Protein AF-A0A845GFR1-F1 (afdb_monomer_lite)

Sequence (105 aa):
ARYCAAMRPAPWTPPPLEQRQLRAWSQRVQALKDIRQQEENRLEALTIGGMDEVMQHVRQHIAWLSTEIDKLESDINDHIDRHPRLKHDADLLTTIPGVGMTTAA

pLDDT: mean 80.06, std 19.56, range [33.34, 98.62]

Foldseek 3Di:
DPVVVVDPDDPDDDDDPLQVVLLVLLVVLVVLVVVLVVLVVVLVVVVVVVPVVVNVVSVVSNVVSVVVSVVSVVVSVVSCVVDVVSVVLQVVQVPDPPRPPNNSD

Radius of gyration: 20.53 Å; chains: 1; bounding box: 60×30×47 Å

InterPro domains:
  IPR047650 Transposase IS110-like [PTHR33055] (1-105)

Organism: NCBI:txid2692166

Secondary structure (DSSP, 8-state):
--STTT--PPPP-PPPHHHHHHHHHHHHHHHHHHHHHHHHHHHHHHHHHT-HHHHHHHHHHHHHHHHHHHHHHHHHHHHHHH-HHHHHHHHHHHTSTT--GGG--

Structure (mmCIF, N/CA/C/O backbone):
data_AF-A0A845GFR1-F1
#
_entry.id   AF-A0A845GFR1-F1
#
loop_
_atom_site.group_PDB
_atom_site.id
_atom_site.type_symbol
_atom_site.label_atom_id
_atom_site.label_alt_id
_atom_site.label_comp_id
_atom_site.label_asym_id
_atom_site.label_entity_id
_atom_site.label_seq_id
_atom_site.pdbx_PDB_ins_code
_atom_site.Cartn_x
_atom_site.Cartn_y
_atom_site.Cartn_z
_atom_site.occupancy
_atom_site.B_iso_or_equiv
_atom_site.auth_seq_id
_atom_site.auth_comp_id
_atom_site.auth_asym_id
_atom_site.auth_atom_id
_atom_site.pdbx_PDB_model_num
ATOM 1 N N . ALA A 1 1 ? 40.750 14.988 -10.093 1.00 52.53 1 ALA A N 1
ATOM 2 C CA . ALA A 1 1 ? 39.769 14.660 -11.151 1.00 52.53 1 ALA A CA 1
ATOM 3 C C . ALA A 1 1 ? 40.381 13.804 -12.282 1.00 52.53 1 ALA A C 1
ATOM 5 O O . ALA A 1 1 ? 40.338 14.201 -13.435 1.00 52.53 1 ALA A O 1
ATOM 6 N N . ARG A 1 2 ? 40.964 12.626 -11.982 1.00 53.03 2 ARG A N 1
ATOM 7 C CA . ARG A 1 2 ? 41.535 11.707 -13.004 1.00 53.03 2 ARG A CA 1
ATOM 8 C C . ARG A 1 2 ? 40.685 10.454 -13.275 1.00 53.03 2 ARG A C 1
ATOM 10 O O . ARG A 1 2 ? 40.918 9.784 -14.269 1.00 53.03 2 ARG A O 1
ATOM 17 N N . TYR A 1 3 ? 39.706 10.153 -12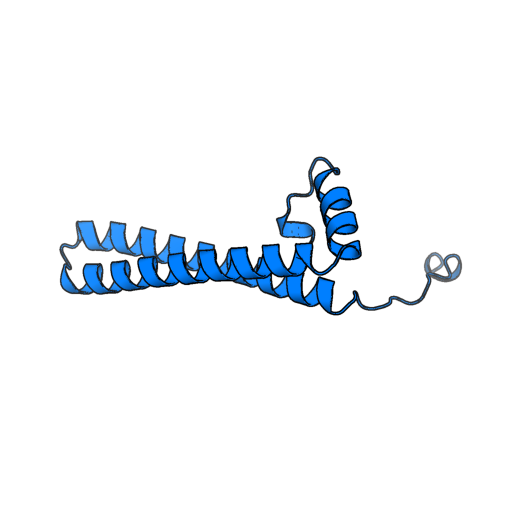.419 1.00 52.31 3 TYR A N 1
ATOM 18 C CA . TYR A 1 3 ? 38.917 8.914 -12.473 1.00 52.31 3 TYR A CA 1
ATOM 19 C C . TYR A 1 3 ? 37.844 8.930 -13.578 1.00 52.31 3 TYR A C 1
ATOM 21 O O . TYR A 1 3 ? 37.743 7.987 -14.355 1.00 52.31 3 TYR A O 1
ATOM 29 N N . CYS A 1 4 ? 37.123 10.045 -13.745 1.00 49.31 4 CYS A N 1
ATOM 30 C CA 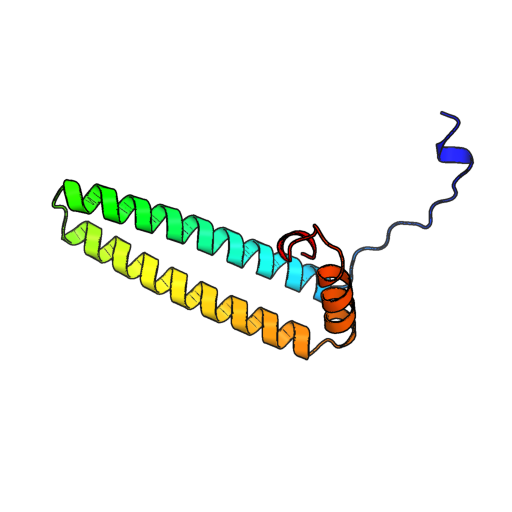. CYS A 1 4 ? 36.043 10.155 -14.735 1.00 49.31 4 CYS A CA 1
ATOM 31 C C . CYS A 1 4 ? 36.520 10.239 -16.197 1.00 49.31 4 CYS A C 1
ATOM 33 O O . CYS A 1 4 ? 35.709 10.115 -17.101 1.00 49.31 4 CYS A O 1
ATOM 35 N N . ALA A 1 5 ? 37.814 10.476 -16.444 1.00 54.22 5 ALA A N 1
ATOM 36 C CA . ALA A 1 5 ? 38.354 10.609 -17.800 1.00 54.22 5 ALA A CA 1
ATOM 37 C C . ALA A 1 5 ? 38.752 9.260 -18.433 1.00 54.22 5 ALA A C 1
ATOM 39 O O . ALA A 1 5 ? 38.870 9.175 -19.653 1.00 54.22 5 ALA A O 1
ATOM 40 N N . ALA A 1 6 ? 38.968 8.214 -17.623 1.00 58.38 6 ALA A N 1
ATOM 41 C CA . ALA A 1 6 ? 39.388 6.891 -18.099 1.00 58.38 6 ALA A CA 1
ATOM 42 C C . ALA A 1 6 ? 38.204 5.965 -18.417 1.00 58.38 6 ALA A C 1
ATOM 44 O O . ALA A 1 6 ? 38.278 5.158 -19.341 1.00 58.38 6 ALA A O 1
ATOM 45 N N . MET A 1 7 ? 37.097 6.096 -17.685 1.00 60.31 7 MET A N 1
ATOM 46 C CA . MET A 1 7 ? 35.851 5.414 -18.010 1.00 60.31 7 MET A CA 1
ATOM 47 C C . MET A 1 7 ? 35.032 6.335 -18.908 1.00 60.31 7 MET A C 1
ATOM 49 O O . MET A 1 7 ? 34.678 7.436 -18.505 1.00 60.31 7 MET A O 1
ATOM 53 N N . ARG A 1 8 ? 34.734 5.892 -20.129 1.00 60.41 8 ARG A N 1
ATOM 54 C CA . ARG A 1 8 ? 33.631 6.418 -20.941 1.00 60.41 8 ARG A CA 1
ATOM 55 C C . ARG A 1 8 ? 32.391 5.593 -20.576 1.00 60.41 8 ARG A C 1
ATOM 57 O O . ARG A 1 8 ? 32.105 4.639 -21.300 1.00 60.41 8 ARG A O 1
ATOM 64 N N . PRO A 1 9 ? 31.723 5.830 -19.427 1.00 69.88 9 PRO A N 1
ATOM 65 C CA . PRO A 1 9 ? 30.532 5.066 -19.104 1.00 69.88 9 PRO A CA 1
ATOM 66 C C . PRO A 1 9 ? 29.497 5.305 -20.199 1.00 69.88 9 PRO A C 1
ATOM 68 O O . PRO A 1 9 ? 29.376 6.417 -20.723 1.00 69.88 9 PRO A O 1
ATOM 71 N N . ALA A 1 10 ? 28.769 4.252 -20.557 1.00 69.06 10 ALA A N 1
ATOM 72 C CA . ALA A 1 10 ? 27.626 4.405 -21.437 1.00 69.06 10 ALA A CA 1
ATOM 73 C C . ALA A 1 10 ? 26.644 5.419 -20.814 1.00 69.06 10 ALA A C 1
ATOM 75 O O . ALA A 1 10 ? 26.494 5.446 -19.586 1.00 69.06 10 ALA A O 1
ATOM 76 N N . PRO A 1 11 ? 26.001 6.270 -21.629 1.00 71.50 11 PRO A N 1
ATOM 77 C CA . PRO A 1 11 ? 24.991 7.189 -21.132 1.00 71.50 11 PRO A CA 1
ATOM 78 C C . PRO A 1 11 ? 23.884 6.398 -20.431 1.00 71.50 11 PRO A C 1
ATOM 80 O O . PRO A 1 11 ? 23.423 5.373 -20.933 1.00 71.50 11 PRO A O 1
ATOM 83 N N . TRP A 1 12 ? 23.475 6.874 -19.257 1.00 75.06 12 TRP A N 1
ATOM 84 C CA . TRP A 1 12 ? 22.376 6.276 -18.510 1.00 75.06 12 TRP A CA 1
ATOM 85 C C . TRP A 1 12 ? 21.088 6.335 -19.336 1.00 75.06 12 TRP A C 1
ATOM 87 O O . TRP A 1 12 ? 20.704 7.399 -19.824 1.00 75.06 12 TRP A O 1
ATOM 97 N N . THR A 1 13 ? 20.416 5.195 -19.473 1.00 68.75 13 THR A N 1
ATOM 98 C CA . THR A 1 13 ? 19.091 5.098 -20.089 1.00 68.75 13 THR A CA 1
ATOM 99 C C . THR A 1 13 ? 18.052 4.800 -19.016 1.00 68.75 13 THR A C 1
ATOM 101 O O . THR A 1 13 ? 18.287 3.918 -18.185 1.00 68.75 13 THR A O 1
ATOM 104 N N . PRO A 1 14 ? 16.896 5.486 -19.025 1.00 74.88 14 PRO A N 1
ATOM 105 C CA . PRO A 1 14 ? 15.849 5.216 -18.056 1.00 74.88 14 PRO A CA 1
ATOM 106 C C . PRO A 1 14 ? 15.343 3.771 -18.196 1.00 74.88 14 PRO A C 1
ATOM 108 O O . PRO A 1 14 ? 15.243 3.275 -19.323 1.00 74.88 14 PRO A O 1
ATOM 111 N N . PRO A 1 15 ? 14.969 3.113 -17.082 1.00 79.81 15 PRO A N 1
ATOM 112 C CA . PRO A 1 15 ? 14.336 1.800 -17.127 1.00 79.81 15 PRO A CA 1
ATOM 113 C C . PRO A 1 15 ? 13.072 1.826 -17.997 1.00 79.81 15 PRO A C 1
ATOM 115 O O . PRO A 1 15 ? 12.399 2.863 -18.016 1.00 79.81 15 PRO A O 1
ATOM 118 N N . PRO A 1 16 ? 12.714 0.732 -18.687 1.00 85.75 16 PRO A N 1
ATOM 119 C CA . PRO A 1 16 ? 11.465 0.614 -19.439 1.00 85.75 16 PRO A CA 1
ATOM 120 C C . PRO A 1 16 ? 10.210 0.956 -18.616 1.00 85.75 16 PRO A C 1
ATOM 122 O O . PRO A 1 16 ? 10.223 0.916 -17.382 1.00 85.75 16 PRO A O 1
ATOM 125 N N . LEU A 1 17 ? 9.113 1.324 -19.290 1.00 85.88 17 LEU A N 1
ATOM 126 C CA . LEU A 1 17 ? 7.878 1.767 -18.626 1.00 85.88 17 LEU A CA 1
ATOM 127 C C . LEU A 1 17 ? 7.330 0.690 -17.687 1.00 85.88 17 LEU A C 1
ATOM 129 O O . LEU A 1 17 ? 6.952 0.994 -16.560 1.00 85.88 17 LEU A O 1
ATOM 133 N N . GLU A 1 18 ? 7.349 -0.553 -18.143 1.00 83.88 18 GLU A N 1
ATOM 134 C CA . GLU A 1 18 ? 6.853 -1.720 -17.437 1.00 83.88 18 GLU A CA 1
ATOM 135 C C . GLU A 1 18 ? 7.600 -1.962 -16.112 1.00 83.88 18 GLU A C 1
ATOM 137 O O . GLU A 1 18 ? 6.962 -2.307 -15.118 1.00 83.88 18 GLU A O 1
ATOM 142 N N . GLN A 1 19 ? 8.911 -1.685 -16.057 1.00 83.69 19 GLN A N 1
ATOM 143 C CA . GLN A 1 19 ? 9.712 -1.755 -14.827 1.00 83.69 19 GLN A CA 1
ATOM 144 C C . GLN A 1 19 ? 9.380 -0.600 -13.876 1.00 83.69 19 GLN A C 1
ATOM 146 O O . GLN A 1 19 ? 9.181 -0.809 -12.682 1.00 83.69 19 GLN A O 1
ATOM 151 N N . ARG A 1 20 ? 9.256 0.630 -14.393 1.00 84.94 20 ARG A N 1
ATOM 152 C CA . ARG A 1 20 ? 8.891 1.795 -13.565 1.00 84.94 20 ARG A CA 1
ATOM 153 C C . ARG A 1 20 ? 7.480 1.677 -12.984 1.00 84.94 20 ARG A C 1
ATOM 155 O O . ARG A 1 20 ? 7.242 2.137 -11.871 1.00 84.94 20 ARG A O 1
ATOM 162 N N . GLN A 1 21 ? 6.556 1.084 -13.734 1.00 87.00 21 GLN A N 1
ATOM 163 C CA . GLN A 1 21 ? 5.189 0.832 -13.290 1.00 87.00 21 GLN A CA 1
ATOM 164 C C . GLN A 1 21 ? 5.154 -0.219 -12.181 1.00 87.00 21 GLN A C 1
ATOM 166 O O . GLN A 1 21 ? 4.571 0.043 -11.131 1.00 87.00 21 GLN A O 1
ATOM 171 N N . LEU A 1 22 ? 5.851 -1.345 -12.373 1.00 87.19 22 LEU A N 1
ATOM 172 C CA . LEU A 1 22 ? 6.009 -2.364 -11.337 1.00 87.19 22 LEU A CA 1
ATOM 173 C C . LEU A 1 22 ? 6.608 -1.759 -10.060 1.00 87.19 22 LEU A C 1
ATOM 175 O O . LEU A 1 22 ? 6.067 -1.952 -8.975 1.00 87.19 22 LEU A O 1
ATOM 179 N N . ARG A 1 23 ? 7.659 -0.942 -10.197 1.00 85.56 23 ARG A N 1
ATOM 180 C CA . ARG A 1 23 ? 8.265 -0.214 -9.078 1.00 85.56 23 ARG A CA 1
ATOM 181 C C . ARG A 1 23 ? 7.257 0.621 -8.300 1.00 85.56 23 ARG A C 1
ATOM 183 O O . ARG A 1 23 ? 7.189 0.536 -7.075 1.00 85.56 23 ARG A O 1
ATOM 190 N N . ALA A 1 24 ? 6.507 1.456 -9.015 1.00 87.00 24 ALA A N 1
ATOM 191 C CA . ALA A 1 24 ? 5.540 2.362 -8.414 1.00 87.00 24 ALA A CA 1
ATOM 192 C C . ALA A 1 24 ? 4.437 1.594 -7.671 1.00 87.00 24 ALA A C 1
ATOM 194 O O . ALA A 1 24 ? 4.056 1.979 -6.565 1.00 87.00 24 ALA A O 1
ATOM 195 N N . TRP A 1 25 ? 3.959 0.487 -8.242 1.00 91.75 25 TRP A N 1
ATOM 196 C CA . TRP A 1 25 ? 2.974 -0.372 -7.593 1.00 91.75 25 TRP A CA 1
ATOM 197 C C . TRP A 1 25 ? 3.530 -1.078 -6.359 1.00 91.75 25 TRP A C 1
ATOM 199 O O . TRP A 1 25 ? 2.888 -1.030 -5.313 1.00 91.75 25 TRP A O 1
ATOM 209 N N . SER A 1 26 ? 4.744 -1.627 -6.414 1.00 90.56 26 SER A N 1
ATOM 210 C CA . SER A 1 26 ? 5.395 -2.237 -5.247 1.00 90.56 26 SER A CA 1
ATOM 211 C C . SER A 1 26 ? 5.577 -1.237 -4.100 1.00 90.56 26 SER A C 1
ATOM 213 O O . SER A 1 26 ? 5.266 -1.540 -2.947 1.00 90.56 26 SER A O 1
ATOM 215 N N . GLN A 1 27 ? 6.012 -0.010 -4.407 1.00 90.56 27 GLN A N 1
ATOM 216 C CA . GLN A 1 27 ? 6.115 1.069 -3.417 1.00 90.56 27 GLN A CA 1
ATOM 217 C C . GLN A 1 27 ? 4.749 1.432 -2.828 1.00 90.56 27 GLN A C 1
ATOM 219 O O . GLN A 1 27 ? 4.630 1.665 -1.624 1.00 90.56 27 GLN A O 1
ATOM 224 N N . ARG A 1 28 ? 3.700 1.453 -3.659 1.00 96.25 28 ARG A N 1
ATOM 225 C CA . ARG A 1 28 ? 2.336 1.722 -3.203 1.00 96.25 28 ARG A CA 1
ATOM 226 C C . ARG A 1 28 ? 1.813 0.624 -2.278 1.00 96.25 28 ARG A C 1
ATOM 228 O O . ARG A 1 28 ? 1.242 0.962 -1.245 1.00 96.25 28 ARG A O 1
ATOM 235 N N . VAL A 1 29 ? 2.028 -0.649 -2.611 1.00 95.69 29 VAL A N 1
ATOM 236 C CA . VAL A 1 29 ? 1.651 -1.788 -1.757 1.00 95.69 29 VAL A CA 1
ATOM 237 C C . VAL A 1 29 ? 2.337 -1.685 -0.398 1.00 95.69 29 VAL A C 1
ATOM 239 O O . VAL A 1 29 ? 1.670 -1.814 0.627 1.00 95.69 29 VAL A O 1
ATOM 242 N N . GLN A 1 30 ? 3.639 -1.381 -0.370 1.00 94.44 30 GLN A N 1
ATOM 243 C CA . GLN A 1 30 ? 4.356 -1.198 0.893 1.00 94.44 30 GLN A CA 1
ATOM 244 C C . GLN A 1 30 ? 3.754 -0.056 1.722 1.00 94.44 30 GLN A C 1
ATOM 246 O O . GLN A 1 30 ? 3.450 -0.249 2.895 1.00 94.44 30 GLN A O 1
ATOM 251 N N . ALA A 1 31 ? 3.490 1.098 1.104 1.00 96.75 31 ALA A N 1
ATOM 252 C CA . ALA A 1 31 ? 2.874 2.225 1.798 1.00 96.75 31 ALA A CA 1
ATOM 253 C C . ALA A 1 31 ? 1.483 1.884 2.367 1.00 96.75 31 ALA A C 1
ATOM 255 O O . ALA A 1 31 ? 1.146 2.310 3.468 1.00 96.75 31 ALA A O 1
ATOM 256 N N . LEU A 1 32 ? 0.668 1.108 1.643 1.00 97.88 32 LEU A N 1
ATOM 257 C CA . LEU A 1 32 ? -0.638 0.662 2.139 1.00 97.88 32 LEU A CA 1
ATOM 258 C C . LEU A 1 32 ? -0.512 -0.306 3.321 1.00 97.88 32 LEU A C 1
ATOM 260 O O . LEU A 1 32 ? -1.285 -0.194 4.271 1.00 97.88 32 LEU A O 1
ATOM 264 N N . LYS A 1 33 ? 0.471 -1.215 3.297 1.00 97.81 33 LYS A N 1
ATOM 265 C CA . LYS A 1 33 ? 0.772 -2.110 4.428 1.00 97.81 33 LYS A CA 1
ATOM 266 C C . LYS A 1 33 ? 1.190 -1.319 5.667 1.00 97.81 33 LYS A C 1
ATOM 268 O O . LYS A 1 33 ? 0.690 -1.600 6.753 1.00 97.81 33 LYS A O 1
ATOM 273 N N . ASP A 1 34 ? 2.024 -0.296 5.493 1.00 98.19 34 ASP A N 1
ATOM 274 C CA . ASP A 1 34 ? 2.453 0.575 6.590 1.00 98.19 34 ASP A CA 1
ATOM 275 C C . ASP A 1 34 ? 1.261 1.337 7.198 1.00 98.19 34 ASP A C 1
ATOM 277 O O . ASP A 1 34 ? 1.124 1.405 8.419 1.00 98.19 34 ASP A O 1
ATOM 281 N N . ILE A 1 35 ? 0.354 1.862 6.363 1.00 98.50 35 ILE A N 1
ATOM 282 C CA . ILE A 1 35 ? -0.875 2.529 6.827 1.00 98.50 35 ILE A CA 1
ATOM 283 C C . ILE A 1 35 ? -1.786 1.537 7.561 1.00 98.50 35 ILE A C 1
ATOM 285 O O . ILE A 1 35 ? -2.311 1.863 8.625 1.00 98.50 35 ILE A O 1
ATOM 289 N N . ARG A 1 36 ? -1.954 0.314 7.041 1.00 98.62 36 ARG A N 1
ATO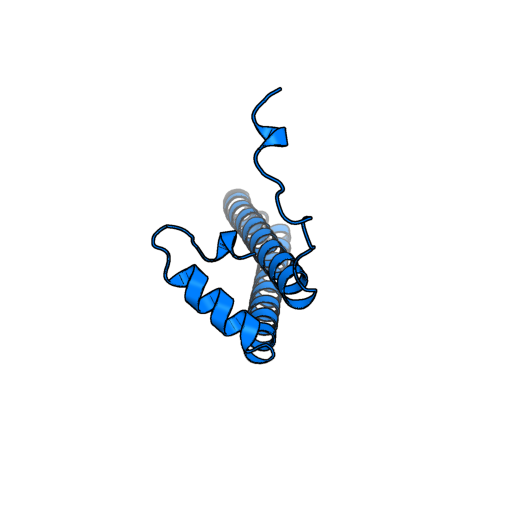M 290 C CA . ARG A 1 36 ? -2.758 -0.722 7.706 1.00 98.62 36 ARG A CA 1
ATOM 291 C C . ARG A 1 36 ? -2.206 -1.042 9.092 1.00 98.62 36 ARG A C 1
ATOM 293 O O . ARG A 1 36 ? -2.979 -1.071 10.044 1.00 98.62 36 ARG A O 1
ATOM 300 N N . GLN A 1 37 ? -0.887 -1.181 9.222 1.00 98.50 37 GLN A N 1
ATOM 301 C CA . GLN A 1 37 ? -0.243 -1.410 10.515 1.00 98.50 37 GLN A CA 1
ATOM 302 C C . GLN A 1 37 ? -0.499 -0.258 11.497 1.00 98.50 37 GLN A C 1
ATOM 304 O O . GLN A 1 37 ? -0.745 -0.487 12.680 1.00 98.50 37 GLN A O 1
ATOM 309 N N . GLN A 1 38 ? -0.466 0.992 11.026 1.00 98.38 38 GLN A N 1
ATOM 310 C CA . GLN A 1 38 ? -0.784 2.152 11.865 1.00 98.38 38 GLN A CA 1
ATOM 311 C C . GLN A 1 38 ? -2.235 2.122 12.362 1.00 98.38 38 GLN A C 1
ATOM 313 O O . GLN A 1 38 ? -2.492 2.456 13.519 1.00 98.38 38 GLN A O 1
ATOM 318 N N . GLU A 1 39 ? -3.177 1.706 11.518 1.00 98.25 39 GLU A N 1
ATOM 319 C CA . GLU A 1 39 ? -4.590 1.597 11.886 1.00 98.25 39 GLU A CA 1
ATOM 320 C C . GLU A 1 39 ? -4.860 0.418 12.829 1.00 98.25 39 GLU A C 1
ATOM 322 O O . GLU A 1 39 ? -5.650 0.555 13.760 1.00 98.25 39 GLU A O 1
ATOM 327 N N . GLU A 1 40 ? -4.162 -0.705 12.665 1.00 98.00 40 GLU A N 1
ATOM 328 C CA . GLU A 1 40 ? -4.194 -1.823 13.619 1.00 98.00 40 GLU A CA 1
ATOM 329 C C . GLU A 1 40 ? -3.705 -1.379 15.006 1.00 98.00 40 GLU A C 1
ATOM 331 O O . GLU A 1 40 ? -4.392 -1.598 16.006 1.00 98.00 40 GLU A O 1
ATOM 336 N N . ASN A 1 41 ? -2.588 -0.648 15.065 1.00 97.31 41 ASN A N 1
ATOM 337 C CA . ASN A 1 41 ? -2.072 -0.084 16.316 1.00 97.31 41 ASN A CA 1
ATOM 338 C C . ASN A 1 41 ? -3.065 0.920 16.936 1.00 97.31 41 ASN A C 1
ATOM 340 O O . ASN A 1 41 ? -3.249 0.972 18.154 1.00 97.31 41 ASN A O 1
ATOM 344 N N . ARG A 1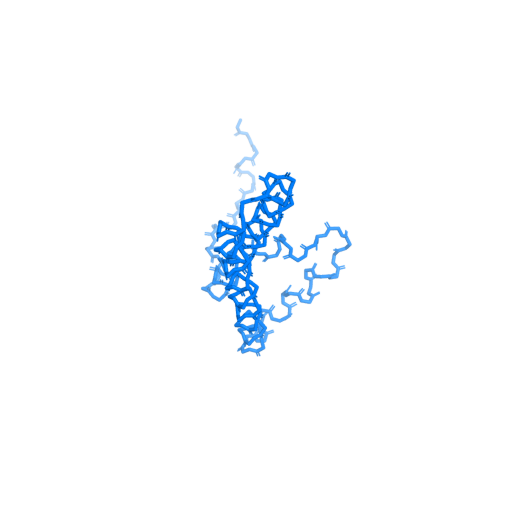 42 ? -3.739 1.727 16.103 1.00 95.62 42 ARG A N 1
ATOM 345 C CA . ARG A 1 42 ? -4.787 2.659 16.548 1.00 95.62 42 ARG A CA 1
ATOM 346 C C . ARG A 1 42 ? -5.981 1.908 17.137 1.00 95.62 42 ARG A C 1
ATOM 348 O O . ARG A 1 42 ? -6.519 2.337 18.157 1.00 95.62 42 ARG A O 1
ATOM 355 N N . LEU A 1 43 ? -6.395 0.805 16.516 1.00 96.62 43 LEU A N 1
ATOM 356 C CA . LEU A 1 43 ? -7.497 -0.024 16.996 1.00 96.62 43 LEU A CA 1
ATOM 357 C C . LEU A 1 43 ? -7.188 -0.625 18.373 1.00 96.62 43 LEU A C 1
ATOM 359 O O . LEU A 1 43 ? -8.056 -0.615 19.248 1.00 96.62 43 LEU A O 1
ATOM 363 N N . GLU A 1 44 ? -5.960 -1.099 18.584 1.00 94.12 44 GLU A N 1
ATOM 364 C CA . GLU A 1 44 ? -5.503 -1.602 19.884 1.00 94.12 44 GLU A CA 1
ATOM 365 C C . GLU A 1 44 ? -5.613 -0.518 20.969 1.00 94.12 44 GLU A C 1
ATOM 367 O O . GLU A 1 44 ? -6.231 -0.740 22.012 1.00 94.12 44 GLU A O 1
ATOM 372 N N . ALA A 1 45 ? -5.125 0.694 20.690 1.00 93.06 45 ALA A N 1
ATOM 373 C CA . ALA A 1 45 ? -5.205 1.814 21.626 1.00 93.06 45 ALA A CA 1
ATOM 374 C C . ALA A 1 45 ? -6.656 2.228 21.948 1.00 93.06 45 ALA A C 1
ATOM 376 O O . ALA A 1 45 ? -6.989 2.490 23.106 1.00 93.06 45 ALA A O 1
ATOM 377 N N . LEU A 1 46 ? -7.542 2.262 20.945 1.00 92.75 46 LEU A N 1
ATOM 378 C CA . LEU A 1 46 ? -8.959 2.601 21.138 1.00 92.75 46 LEU A CA 1
ATOM 379 C C . LEU A 1 46 ? -9.725 1.532 21.923 1.00 92.75 46 LEU A C 1
ATOM 381 O O . LEU A 1 46 ? -10.652 1.874 22.657 1.00 92.75 46 LEU A O 1
ATOM 385 N N . THR A 1 47 ? -9.317 0.265 21.810 1.00 89.25 47 THR A N 1
ATOM 386 C CA . THR A 1 47 ? -9.914 -0.848 22.565 1.00 89.25 47 THR A CA 1
ATOM 387 C C . THR A 1 47 ? -9.735 -0.647 24.071 1.00 89.25 47 THR A C 1
ATOM 389 O O . THR A 1 47 ? -10.651 -0.918 24.841 1.00 89.25 47 THR A O 1
ATOM 392 N N . ILE A 1 48 ? -8.593 -0.098 24.497 1.00 86.50 48 ILE A N 1
ATOM 393 C CA . ILE A 1 48 ? -8.331 0.238 25.906 1.00 86.50 48 ILE A CA 1
ATOM 394 C C . ILE A 1 48 ? -9.206 1.419 26.363 1.00 86.50 48 ILE A C 1
ATOM 396 O O . ILE A 1 48 ? -9.638 1.466 27.513 1.00 86.50 48 ILE A O 1
ATOM 400 N N . GLY A 1 49 ? -9.477 2.370 25.464 1.00 84.69 49 GLY A N 1
ATOM 401 C CA . GLY A 1 49 ? -10.252 3.582 25.747 1.00 84.69 49 GLY A CA 1
ATOM 402 C C . GLY A 1 49 ? -11.778 3.433 25.672 1.00 84.69 49 GLY A C 1
ATOM 403 O O . GLY A 1 49 ? -12.476 4.378 26.031 1.00 84.69 49 GLY A O 1
ATOM 404 N N . GLY A 1 50 ? -12.303 2.293 25.204 1.00 86.56 50 GLY A N 1
ATOM 405 C CA . GLY A 1 50 ? -13.747 2.022 25.128 1.00 86.56 50 GLY A CA 1
ATOM 406 C C . GLY A 1 50 ? -14.520 2.878 24.112 1.00 86.56 50 GLY A C 1
ATOM 407 O O . GLY A 1 50 ? -15.697 3.164 24.318 1.00 86.56 50 GLY A O 1
ATOM 408 N N . MET A 1 51 ? -13.874 3.332 23.032 1.00 89.00 51 MET A N 1
ATOM 409 C CA . MET A 1 51 ? -14.489 4.199 22.011 1.00 89.00 51 MET A CA 1
ATOM 410 C C . MET A 1 51 ? -15.077 3.397 20.836 1.00 89.00 51 MET A C 1
ATOM 412 O O . MET A 1 51 ? -14.541 3.427 19.724 1.00 89.00 51 MET A O 1
ATOM 416 N N . ASP A 1 52 ? -16.189 2.695 21.065 1.00 90.38 52 ASP A N 1
ATOM 417 C CA . ASP A 1 52 ? -16.756 1.721 20.114 1.00 90.38 52 ASP A CA 1
ATOM 418 C C . ASP A 1 52 ? -17.068 2.285 18.716 1.00 90.38 52 ASP A C 1
ATOM 420 O O . ASP A 1 52 ? -16.761 1.642 17.710 1.00 90.38 52 ASP A O 1
ATOM 424 N N . GLU A 1 53 ? -17.640 3.491 18.618 1.00 92.62 53 GLU A N 1
ATOM 425 C CA . GLU A 1 53 ? -17.962 4.105 17.319 1.00 92.62 53 GLU A CA 1
ATOM 426 C C . GLU A 1 53 ? -16.697 4.332 16.480 1.00 92.62 53 GLU A C 1
ATOM 428 O O . GLU A 1 53 ? -16.625 3.929 15.317 1.00 92.62 53 GLU A O 1
ATOM 433 N N . VAL A 1 54 ? -15.652 4.900 17.089 1.00 93.62 54 VAL A N 1
ATOM 434 C CA . VAL A 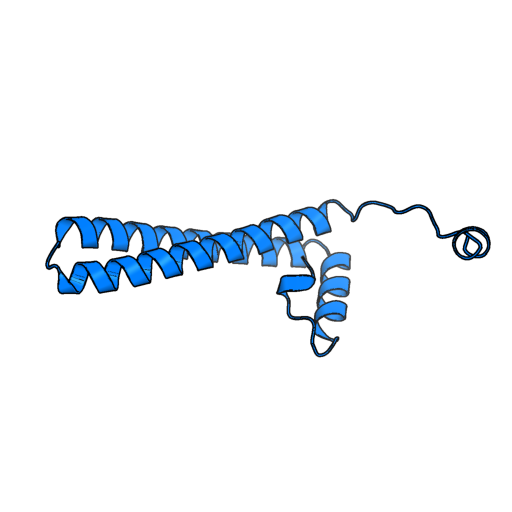1 54 ? -14.372 5.154 16.413 1.00 93.62 54 VAL A CA 1
ATOM 435 C C . VAL A 1 54 ? -13.700 3.836 16.022 1.00 93.62 54 VAL A C 1
ATOM 437 O O . VAL A 1 54 ? -13.153 3.726 14.925 1.00 93.62 54 VAL A O 1
ATOM 440 N N . MET A 1 55 ? -13.792 2.799 16.861 1.00 95.94 55 MET A N 1
ATOM 441 C CA . MET A 1 55 ? -13.271 1.467 16.536 1.00 95.94 55 MET A CA 1
ATOM 442 C C . MET A 1 55 ? -13.927 0.867 15.289 1.00 95.94 55 MET A C 1
ATOM 444 O O . MET A 1 55 ? -13.240 0.228 14.491 1.00 95.94 55 MET A O 1
ATOM 448 N N . GLN A 1 56 ? -15.233 1.070 15.086 1.00 95.94 56 GLN A N 1
ATOM 449 C CA . GLN A 1 56 ? -15.915 0.598 13.876 1.00 95.94 56 GLN A CA 1
ATOM 450 C C . GLN A 1 56 ? -15.403 1.307 12.619 1.00 95.94 56 GLN A C 1
ATOM 452 O O . GLN A 1 56 ? -15.161 0.647 11.608 1.00 95.94 56 GLN A O 1
ATOM 457 N N . HIS A 1 57 ? -15.159 2.618 12.690 1.00 97.06 57 HIS A N 1
ATOM 458 C CA . HIS A 1 57 ? -14.550 3.360 11.583 1.00 97.06 57 HIS A CA 1
ATOM 459 C C . HIS A 1 57 ? -13.143 2.847 11.245 1.00 97.06 57 HIS A C 1
ATOM 461 O O . HIS A 1 57 ? -12.842 2.604 10.076 1.00 97.06 57 HIS A O 1
ATOM 467 N N . VAL A 1 58 ? -12.302 2.609 12.257 1.00 97.31 58 VAL A N 1
ATOM 468 C CA . VAL A 1 58 ? -10.942 2.076 12.057 1.00 97.31 58 VAL A CA 1
ATOM 469 C C . VAL A 1 58 ? -10.980 0.668 11.453 1.00 97.31 58 VAL A C 1
ATOM 471 O O . VAL A 1 58 ? -10.251 0.379 10.507 1.00 97.31 58 VAL A O 1
ATOM 474 N N . ARG A 1 59 ? -11.885 -0.206 11.913 1.00 98.00 59 ARG A N 1
ATOM 475 C CA . ARG A 1 59 ? -12.064 -1.551 11.334 1.00 98.00 59 ARG A CA 1
ATOM 476 C C . ARG A 1 59 ? -12.471 -1.511 9.863 1.00 98.00 59 ARG A C 1
ATOM 478 O O . ARG A 1 59 ? -11.946 -2.290 9.071 1.00 98.00 59 ARG A O 1
ATOM 485 N N . GLN A 1 60 ? -13.373 -0.605 9.486 1.00 98.25 60 GLN A N 1
ATOM 486 C CA . GLN A 1 60 ? -13.760 -0.422 8.083 1.00 98.25 60 GLN A CA 1
ATOM 487 C C . GLN A 1 60 ? -12.572 0.034 7.230 1.00 98.25 60 GLN A C 1
ATOM 489 O O . GLN A 1 60 ? -12.383 -0.472 6.124 1.00 98.25 60 GLN A O 1
ATOM 494 N N . HIS A 1 61 ? -11.738 0.933 7.755 1.00 98.38 61 HIS A N 1
ATOM 495 C CA . HIS A 1 61 ? -10.542 1.387 7.057 1.00 98.38 61 HIS A CA 1
ATOM 496 C C . HIS A 1 61 ? -9.513 0.259 6.880 1.00 98.38 61 HIS A C 1
ATOM 498 O O . HIS A 1 61 ? -9.014 0.070 5.774 1.00 98.38 61 HIS A O 1
ATOM 504 N N . ILE A 1 62 ? -9.268 -0.559 7.909 1.00 98.56 62 ILE A N 1
ATOM 505 C CA . ILE A 1 62 ? -8.396 -1.746 7.818 1.00 98.56 62 ILE A CA 1
ATOM 506 C C . ILE A 1 62 ? -8.909 -2.738 6.762 1.00 98.56 62 ILE A C 1
ATOM 508 O O . ILE A 1 62 ? -8.122 -3.264 5.968 1.00 98.56 62 ILE A O 1
ATOM 512 N N . ALA A 1 63 ? -10.222 -2.987 6.721 1.00 98.62 63 ALA A N 1
ATOM 513 C CA . ALA A 1 63 ? -10.830 -3.882 5.737 1.00 98.62 63 ALA A CA 1
ATOM 514 C C . ALA A 1 63 ? -10.667 -3.351 4.302 1.00 98.62 63 ALA A C 1
ATOM 516 O O . ALA A 1 63 ? -10.305 -4.102 3.391 1.00 98.62 63 ALA A O 1
ATOM 517 N N . TRP A 1 64 ? -10.870 -2.046 4.112 1.00 98.62 64 TRP A N 1
ATOM 518 C CA . TRP A 1 64 ? -10.638 -1.388 2.829 1.00 98.62 64 TRP A CA 1
ATOM 519 C C . TRP A 1 64 ? -9.165 -1.469 2.405 1.00 98.62 64 TRP A C 1
ATOM 521 O O . TRP A 1 64 ? -8.880 -1.886 1.285 1.00 98.62 64 TRP A O 1
ATOM 531 N N . LEU A 1 65 ? -8.229 -1.156 3.311 1.00 98.56 65 LEU A N 1
ATOM 532 C CA . LEU A 1 65 ? -6.787 -1.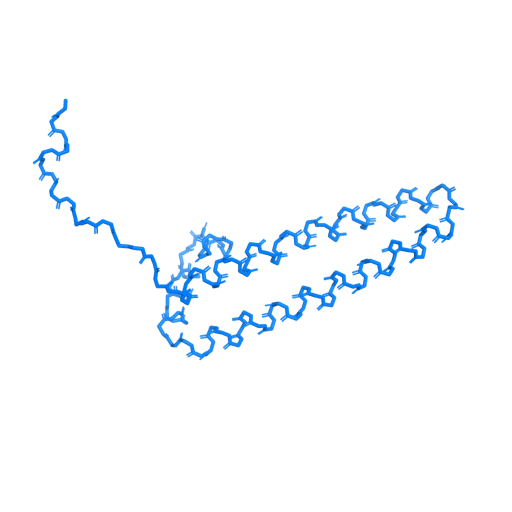234 3.049 1.00 98.56 65 LEU A CA 1
ATOM 533 C C . LEU A 1 65 ? -6.365 -2.642 2.630 1.00 98.56 65 LEU A C 1
ATOM 535 O O . LEU A 1 65 ? -5.598 -2.792 1.687 1.00 98.56 65 LEU A O 1
ATOM 539 N N . SER A 1 66 ? -6.883 -3.668 3.307 1.00 98.44 66 SER A N 1
ATOM 540 C CA . SER A 1 66 ? -6.578 -5.066 2.982 1.00 98.44 66 SER A CA 1
ATOM 541 C C . SER A 1 66 ? -7.065 -5.434 1.581 1.00 98.44 66 SER A C 1
ATOM 543 O O . SER A 1 66 ? -6.296 -5.968 0.793 1.00 98.44 66 SER A O 1
ATOM 545 N N . THR A 1 67 ? -8.292 -5.039 1.234 1.00 98.44 67 THR A N 1
ATOM 546 C CA . THR A 1 67 ? -8.854 -5.275 -0.106 1.00 98.44 67 THR A CA 1
ATOM 547 C C . THR A 1 67 ? -8.035 -4.582 -1.200 1.00 98.44 67 THR A C 1
ATOM 549 O O . THR A 1 67 ? -7.784 -5.159 -2.256 1.00 98.44 67 THR A O 1
ATOM 552 N N . GLU A 1 68 ? -7.606 -3.341 -0.961 1.00 98.19 68 GLU A N 1
ATOM 553 C CA . GLU A 1 68 ? -6.825 -2.574 -1.936 1.00 98.19 68 GLU A CA 1
ATOM 554 C C . GLU A 1 68 ? -5.400 -3.132 -2.101 1.00 98.19 68 GLU A C 1
ATOM 556 O O . GLU A 1 68 ? -4.873 -3.145 -3.214 1.00 98.19 68 GLU A O 1
ATOM 561 N N . ILE A 1 69 ? -4.791 -3.630 -1.016 1.00 97.56 69 ILE A N 1
ATOM 562 C CA . ILE A 1 69 ? -3.507 -4.345 -1.060 1.00 97.56 69 ILE A CA 1
ATOM 563 C C . ILE A 1 69 ? -3.636 -5.596 -1.929 1.00 97.56 69 ILE A C 1
ATOM 565 O O . ILE A 1 69 ? -2.866 -5.737 -2.875 1.00 97.56 69 ILE A O 1
ATOM 569 N N . ASP A 1 70 ? -4.627 -6.450 -1.660 1.00 97.38 70 ASP A N 1
ATOM 570 C CA . ASP A 1 70 ? -4.820 -7.709 -2.391 1.00 97.38 70 ASP A CA 1
ATOM 571 C C . ASP A 1 70 ? -5.040 -7.456 -3.889 1.00 97.38 70 ASP A C 1
ATOM 573 O O . ASP A 1 70 ? -4.477 -8.138 -4.750 1.00 97.38 70 ASP A O 1
ATOM 577 N N . LYS A 1 71 ? -5.824 -6.424 -4.218 1.00 97.38 71 LYS A N 1
ATOM 578 C CA . LYS A 1 71 ? -6.066 -6.014 -5.602 1.00 97.38 71 LYS A CA 1
ATOM 579 C C . LYS A 1 71 ? -4.779 -5.570 -6.301 1.00 97.38 71 LYS A C 1
ATOM 581 O O . LYS A 1 71 ? -4.503 -6.030 -7.405 1.00 97.38 71 LYS A O 1
ATOM 586 N N . LEU A 1 72 ? -3.985 -4.705 -5.670 1.00 94.12 72 LEU A N 1
ATOM 587 C CA . LEU A 1 72 ? -2.724 -4.234 -6.250 1.00 94.12 72 LEU A CA 1
ATOM 588 C C . LEU A 1 72 ? -1.687 -5.354 -6.375 1.00 94.12 72 LEU A C 1
ATOM 590 O O . LEU A 1 72 ? -0.944 -5.382 -7.352 1.00 94.12 72 LEU A O 1
ATOM 594 N N . GLU A 1 73 ? -1.634 -6.283 -5.422 1.00 94.62 73 GLU A N 1
ATOM 595 C CA . GLU A 1 73 ? -0.779 -7.469 -5.518 1.00 94.62 73 GLU A CA 1
ATOM 596 C C . GLU A 1 73 ? -1.204 -8.371 -6.688 1.00 94.62 73 GLU A C 1
ATOM 598 O O . GLU A 1 73 ? -0.347 -8.867 -7.424 1.00 94.62 73 GLU A O 1
ATOM 603 N N . SER A 1 74 ? -2.510 -8.514 -6.936 1.00 94.62 74 SER A N 1
ATOM 604 C CA . SER A 1 74 ? -3.021 -9.195 -8.131 1.00 94.62 74 SER A CA 1
ATOM 605 C C . SER A 1 74 ? -2.642 -8.462 -9.423 1.00 94.62 74 SER A C 1
ATOM 607 O O . SER A 1 74 ? -2.171 -9.104 -10.358 1.00 94.62 74 SER A O 1
ATOM 609 N N . ASP A 1 75 ? -2.794 -7.135 -9.477 1.00 92.62 75 ASP A N 1
ATOM 610 C CA . ASP A 1 75 ? -2.427 -6.322 -10.647 1.00 92.62 75 ASP A CA 1
ATOM 611 C C . ASP A 1 75 ? -0.920 -6.421 -10.958 1.00 92.62 75 ASP A C 1
ATOM 613 O O . ASP A 1 75 ? -0.513 -6.470 -12.123 1.00 92.62 75 ASP A O 1
ATOM 617 N N . ILE A 1 76 ? -0.081 -6.494 -9.917 1.00 88.75 76 ILE A N 1
ATOM 618 C CA . ILE A 1 76 ? 1.363 -6.728 -10.037 1.00 88.75 76 ILE A CA 1
ATOM 619 C C . ILE A 1 76 ? 1.644 -8.097 -10.666 1.00 88.75 76 ILE A C 1
ATOM 621 O O . ILE A 1 76 ? 2.418 -8.169 -11.623 1.00 88.75 76 ILE A O 1
ATOM 625 N N . ASN A 1 77 ? 1.021 -9.165 -10.160 1.00 87.81 77 ASN A N 1
ATOM 626 C CA . ASN A 1 77 ? 1.216 -10.521 -10.683 1.00 87.81 77 ASN A CA 1
ATOM 627 C C . ASN A 1 77 ? 0.798 -10.615 -12.158 1.00 87.81 77 ASN A C 1
ATOM 629 O O . ASN A 1 77 ? 1.577 -11.071 -12.997 1.00 87.81 77 ASN A O 1
ATOM 633 N N . ASP A 1 78 ? -0.377 -10.078 -12.488 1.00 92.00 78 ASP A N 1
ATOM 634 C CA . ASP A 1 78 ? -0.890 -9.999 -13.856 1.00 92.00 78 ASP A CA 1
ATOM 635 C C . ASP A 1 78 ? 0.068 -9.254 -14.794 1.00 92.00 78 ASP A C 1
ATOM 637 O O . ASP A 1 78 ? 0.270 -9.639 -15.950 1.00 92.00 78 ASP A O 1
ATOM 641 N N . HIS A 1 79 ? 0.662 -8.160 -14.319 1.00 87.50 79 HIS A N 1
ATOM 642 C CA . HIS A 1 79 ? 1.603 -7.369 -15.104 1.00 87.50 79 HIS A CA 1
ATOM 643 C C . HIS A 1 79 ? 2.928 -8.088 -15.325 1.00 87.50 79 HIS A C 1
ATOM 645 O O . HIS A 1 79 ? 3.459 -8.026 -16.433 1.00 87.50 79 HIS A O 1
ATOM 651 N N . ILE A 1 80 ? 3.440 -8.809 -14.328 1.00 84.06 80 ILE A N 1
ATOM 652 C CA . ILE A 1 80 ? 4.642 -9.640 -14.482 1.00 84.06 80 ILE A CA 1
ATOM 653 C C . ILE A 1 80 ? 4.391 -10.748 -15.514 1.00 84.06 80 ILE A C 1
ATOM 655 O O . ILE A 1 80 ? 5.207 -10.936 -16.418 1.00 84.06 80 ILE A O 1
ATOM 659 N N . ASP A 1 81 ? 3.245 -11.429 -15.449 1.00 84.94 81 ASP A N 1
ATOM 660 C CA . ASP A 1 81 ? 2.919 -12.514 -16.380 1.00 84.94 81 ASP A CA 1
ATOM 661 C C . ASP A 1 81 ? 2.740 -12.036 -17.829 1.00 84.94 81 ASP A C 1
ATOM 663 O O . ASP A 1 81 ? 3.098 -12.749 -18.771 1.00 84.94 81 ASP A O 1
ATOM 667 N N . ARG A 1 82 ? 2.262 -10.803 -18.031 1.00 87.38 82 ARG A N 1
ATOM 668 C CA . ARG A 1 82 ? 2.142 -10.185 -19.364 1.00 87.38 82 ARG A CA 1
ATOM 669 C C . ARG A 1 82 ? 3.480 -9.730 -19.956 1.00 87.38 82 ARG A C 1
ATOM 671 O O . ARG A 1 82 ? 3.535 -9.442 -21.151 1.00 87.38 82 ARG A O 1
ATOM 678 N N . HIS A 1 83 ? 4.556 -9.687 -19.167 1.00 83.62 83 HIS A N 1
ATOM 679 C CA . HIS A 1 83 ? 5.868 -9.210 -19.604 1.00 83.62 83 HIS A CA 1
ATOM 680 C C . HIS A 1 83 ? 6.962 -10.269 -19.351 1.00 83.62 83 HIS A C 1
ATOM 682 O O . HIS A 1 83 ? 7.668 -10.215 -18.344 1.00 83.62 83 HIS A O 1
ATOM 688 N N . PRO A 1 84 ? 7.208 -11.193 -20.302 1.00 75.94 84 PRO A N 1
ATOM 689 C CA . PRO A 1 84 ? 8.182 -12.281 -20.139 1.00 75.94 84 PRO A CA 1
ATOM 690 C C . PRO A 1 84 ? 9.608 -11.814 -19.809 1.00 75.94 84 PRO A C 1
ATOM 692 O O . PRO A 1 84 ? 10.341 -12.497 -19.100 1.00 75.94 84 PRO A O 1
ATOM 695 N N . ARG A 1 85 ? 10.001 -10.629 -20.300 1.00 70.94 85 ARG A N 1
ATOM 696 C CA . ARG A 1 85 ? 11.291 -10.000 -19.968 1.00 70.94 85 ARG A CA 1
ATOM 697 C C . ARG A 1 85 ? 11.367 -9.558 -18.505 1.00 70.94 85 ARG A C 1
ATOM 699 O O . ARG A 1 85 ? 12.383 -9.785 -17.870 1.00 70.94 85 ARG A O 1
ATOM 706 N N . LEU A 1 86 ? 10.286 -8.989 -17.973 1.00 69.38 86 LEU A N 1
ATOM 707 C CA . LEU A 1 86 ? 10.168 -8.626 -16.558 1.00 69.38 86 LEU A CA 1
ATOM 708 C C . LEU A 1 86 ? 10.177 -9.860 -15.661 1.00 69.38 86 LEU A C 1
ATOM 710 O O . LEU A 1 86 ? 10.806 -9.833 -14.614 1.00 69.38 86 LEU A O 1
ATOM 714 N N . LYS A 1 87 ? 9.511 -10.940 -16.080 1.00 62.62 87 LYS A N 1
ATOM 715 C CA . LYS A 1 87 ? 9.529 -12.221 -15.368 1.00 62.62 87 LYS A CA 1
ATOM 716 C C . LYS A 1 87 ? 10.946 -12.782 -15.263 1.00 62.62 87 LYS A C 1
ATOM 718 O O . LYS A 1 87 ? 11.385 -13.127 -14.176 1.00 62.62 87 LYS A O 1
ATOM 723 N N . HIS A 1 88 ? 11.692 -12.761 -16.369 1.00 61.00 88 HIS A N 1
ATOM 724 C CA . HIS A 1 88 ? 13.095 -13.169 -16.376 1.00 61.00 88 HIS A CA 1
ATOM 725 C C . HIS A 1 88 ? 13.975 -12.282 -15.478 1.00 61.00 88 HIS A C 1
ATOM 727 O O . HIS A 1 88 ? 14.792 -12.803 -14.722 1.00 61.00 88 HIS A O 1
ATOM 733 N N . ASP A 1 89 ? 13.776 -10.960 -15.516 1.00 62.97 89 ASP A N 1
ATOM 734 C CA . ASP A 1 89 ? 14.499 -10.010 -14.661 1.00 62.97 89 ASP A CA 1
ATOM 735 C C . ASP A 1 89 ? 14.141 -10.195 -13.168 1.00 62.97 89 ASP A C 1
ATOM 737 O O . ASP A 1 89 ? 15.021 -10.138 -12.309 1.00 62.97 89 ASP A O 1
ATOM 741 N N . ALA A 1 90 ? 12.874 -10.466 -12.840 1.00 59.44 90 ALA A N 1
ATOM 742 C CA . ALA A 1 90 ? 12.412 -10.742 -11.478 1.00 59.44 90 ALA A CA 1
ATOM 743 C C . ALA A 1 90 ? 12.971 -12.071 -10.939 1.00 59.44 90 ALA A C 1
ATOM 745 O O . ALA A 1 90 ? 13.461 -12.124 -9.808 1.00 59.44 90 ALA A O 1
ATOM 746 N N . ASP A 1 91 ? 12.975 -13.124 -11.757 1.00 58.38 91 ASP A N 1
ATOM 747 C CA . ASP A 1 91 ? 13.574 -14.419 -11.419 1.00 58.38 91 ASP A CA 1
ATOM 748 C C . ASP A 1 91 ? 15.088 -14.274 -11.162 1.00 58.38 91 ASP A C 1
ATOM 750 O O . ASP A 1 91 ? 15.616 -14.794 -10.180 1.00 58.38 91 ASP A O 1
ATOM 754 N N . LEU A 1 92 ? 15.791 -13.481 -11.980 1.00 54.75 92 LEU A N 1
ATOM 755 C CA . LEU A 1 92 ? 17.210 -13.163 -11.777 1.00 54.75 92 LEU A CA 1
ATOM 756 C C . LEU A 1 92 ? 17.457 -12.389 -10.474 1.00 54.75 92 LEU A C 1
ATOM 758 O O . LEU A 1 92 ? 18.416 -12.680 -9.757 1.00 54.75 92 LEU A O 1
ATOM 762 N N . LEU A 1 93 ? 16.592 -11.435 -10.124 1.00 54.53 93 LEU A N 1
ATOM 763 C CA . LEU A 1 93 ? 16.737 -10.641 -8.900 1.00 54.53 93 LEU A CA 1
ATOM 764 C C . LEU A 1 93 ? 16.437 -11.452 -7.630 1.00 54.53 93 LEU A C 1
ATOM 766 O O . LEU A 1 93 ? 17.119 -11.266 -6.624 1.00 54.53 93 LEU A O 1
ATOM 770 N N . THR A 1 94 ? 15.493 -12.397 -7.680 1.00 49.09 94 THR A N 1
ATOM 771 C CA . THR A 1 94 ? 15.190 -13.299 -6.548 1.00 49.09 94 THR A CA 1
ATOM 772 C C . THR A 1 94 ? 16.272 -14.358 -6.304 1.00 49.09 94 THR A C 1
ATOM 774 O O . THR A 1 94 ? 16.382 -14.870 -5.191 1.00 49.09 94 THR A O 1
ATOM 777 N N . THR A 1 95 ? 17.120 -14.648 -7.300 1.00 40.91 95 THR A N 1
ATOM 778 C CA . THR A 1 95 ? 18.276 -15.558 -7.158 1.00 40.91 95 THR A CA 1
ATOM 779 C C . THR A 1 95 ? 19.511 -14.946 -6.487 1.00 40.91 95 THR A C 1
ATOM 781 O O . THR A 1 95 ? 20.459 -15.676 -6.191 1.00 40.91 95 THR A O 1
ATOM 784 N N . ILE A 1 96 ? 19.523 -13.639 -6.195 1.00 40.59 96 ILE A N 1
ATOM 785 C CA . ILE A 1 96 ? 20.625 -12.986 -5.474 1.00 40.59 96 ILE A CA 1
ATOM 786 C C . ILE A 1 96 ? 20.339 -13.060 -3.962 1.00 40.59 96 ILE A C 1
ATOM 788 O O . ILE A 1 96 ? 19.427 -12.381 -3.479 1.00 40.59 96 ILE A O 1
ATOM 792 N N . PRO A 1 97 ? 21.111 -13.837 -3.172 1.00 33.34 97 PRO A N 1
ATOM 793 C CA . PRO A 1 97 ? 20.884 -13.940 -1.739 1.00 33.34 97 PRO A CA 1
ATOM 794 C C . PRO A 1 97 ? 21.176 -12.585 -1.087 1.00 33.34 97 PRO A C 1
ATOM 796 O O . PRO A 1 97 ? 22.321 -12.141 -1.053 1.00 33.34 97 PRO A O 1
ATOM 799 N N . GLY A 1 98 ? 20.132 -11.920 -0.587 1.00 40.78 98 GLY A N 1
ATOM 800 C CA . GLY A 1 98 ? 20.240 -10.639 0.119 1.00 40.78 98 GLY A CA 1
ATOM 801 C C . GLY A 1 98 ? 19.541 -9.449 -0.543 1.00 40.78 98 GLY A C 1
ATOM 802 O O . GLY A 1 98 ? 19.514 -8.379 0.060 1.00 40.78 98 GLY A O 1
ATOM 803 N N . VAL A 1 99 ? 18.929 -9.615 -1.720 1.00 43.78 99 VAL A N 1
ATOM 804 C CA . VAL A 1 99 ? 18.058 -8.593 -2.323 1.00 43.78 99 VAL A CA 1
ATOM 805 C C . VAL A 1 99 ? 16.619 -9.096 -2.257 1.00 43.78 99 VAL A C 1
ATOM 807 O O . VAL A 1 99 ? 16.150 -9.830 -3.119 1.00 43.78 99 VAL A O 1
ATOM 810 N N . GLY A 1 100 ? 15.915 -8.751 -1.178 1.00 39.50 100 GLY A N 1
ATOM 811 C CA . GLY A 1 100 ? 14.478 -9.008 -1.087 1.00 39.50 100 GLY A CA 1
ATOM 812 C C . GLY A 1 100 ? 13.724 -8.287 -2.209 1.00 39.50 100 GLY A C 1
ATOM 813 O O . GLY A 1 100 ? 14.178 -7.251 -2.702 1.00 39.50 100 GLY A O 1
ATOM 814 N N . MET A 1 101 ? 12.549 -8.807 -2.584 1.00 46.81 101 MET A N 1
ATOM 815 C CA . MET A 1 101 ? 11.696 -8.275 -3.666 1.00 46.81 101 MET A CA 1
ATOM 816 C C . MET A 1 101 ? 11.435 -6.755 -3.586 1.00 46.81 101 MET A C 1
ATOM 818 O O . MET A 1 101 ? 11.124 -6.122 -4.589 1.00 46.81 101 MET A O 1
ATOM 822 N N . THR A 1 102 ? 11.624 -6.144 -2.416 1.00 43.88 102 THR A N 1
ATOM 823 C CA . THR A 1 102 ? 11.510 -4.704 -2.159 1.00 43.88 102 THR A CA 1
ATOM 824 C C . THR A 1 102 ? 12.504 -3.836 -2.946 1.00 43.88 102 THR A C 1
ATOM 826 O O . THR A 1 102 ? 12.230 -2.659 -3.158 1.00 43.88 102 THR A O 1
ATOM 829 N N . THR A 1 103 ? 13.649 -4.368 -3.390 1.00 39.91 103 THR A N 1
ATOM 830 C CA . THR A 1 103 ? 14.694 -3.570 -4.074 1.00 39.91 103 THR A CA 1
ATOM 831 C C . THR A 1 103 ? 14.740 -3.788 -5.590 1.00 39.91 103 THR A C 1
ATOM 833 O O . THR A 1 103 ? 15.415 -3.046 -6.296 1.00 39.91 103 THR A O 1
ATOM 836 N N . ALA A 1 104 ? 13.989 -4.766 -6.105 1.00 39.91 104 ALA A N 1
ATOM 837 C CA . ALA A 1 104 ? 13.792 -4.972 -7.544 1.00 39.91 104 ALA A CA 1
ATOM 838 C C . ALA A 1 104 ? 12.813 -3.956 -8.172 1.00 39.91 104 ALA A C 1
ATOM 840 O O . ALA A 1 104 ? 12.731 -3.848 -9.394 1.00 39.91 104 ALA A O 1
ATOM 841 N N . ALA A 1 105 ? 12.087 -3.228 -7.317 1.00 40.19 105 ALA A N 1
ATOM 842 C CA . ALA A 1 105 ? 11.250 -2.082 -7.639 1.00 40.19 105 ALA A CA 1
ATOM 843 C C . ALA A 1 105 ? 12.111 -0.823 -7.822 1.00 40.19 105 ALA A C 1
ATOM 845 O O . ALA A 1 105 ? 12.522 -0.183 -6.820 1.00 40.19 105 ALA A O 1
#